Protein AF-D4KCF0-F1 (afdb_monomer_lite)

Organism: NCBI:txid657322

Sequence (176 aa):
METLDEIKKNVEHPAHYGGADNPYEAIKVLREWQLDEDAYLWNVGKYLSRAGHKDGNSPLQDLMKARYYLDYKIRLLEEQQKIAESVVDTLKKIPDEANDKLATMPKKDSQGNFYDPRLNCWVNDCVYRPNAYEQNIETAVVPSVHNDAMSPNNKGVNKVDHSMLNSKVHVDEVKF

pLDDT: mean 75.4, std 23.5, range [31.84, 98.75]

Structure (mmCIF, N/CA/C/O backbone):
data_AF-D4KCF0-F1
#
_entry.id   AF-D4KCF0-F1
#
loop_
_atom_site.group_PDB
_atom_site.id
_atom_site.type_symbol
_atom_site.label_atom_id
_atom_site.label_alt_id
_atom_site.label_comp_id
_atom_site.label_asym_id
_atom_site.label_entity_id
_atom_site.label_seq_id
_atom_site.pdbx_PDB_ins_code
_atom_site.Cartn_x
_atom_site.Cartn_y
_atom_site.Cartn_z
_atom_site.occupancy
_atom_site.B_iso_or_equiv
_atom_site.auth_seq_id
_atom_site.auth_comp_id
_atom_site.auth_asym_id
_atom_site.auth_atom_id
_atom_site.pdbx_PDB_model_num
ATOM 1 N N . MET A 1 1 ? 19.880 10.168 -26.468 1.00 84.50 1 MET A N 1
ATOM 2 C CA . MET A 1 1 ? 18.685 10.903 -26.010 1.00 84.50 1 MET A CA 1
ATOM 3 C C . MET A 1 1 ? 17.572 9.884 -25.959 1.00 84.50 1 MET A C 1
ATOM 5 O O . MET A 1 1 ? 17.444 9.157 -26.935 1.00 84.50 1 MET A O 1
ATOM 9 N N . GLU A 1 2 ? 16.874 9.770 -24.831 1.00 88.62 2 GLU A N 1
ATOM 10 C CA . GLU A 1 2 ? 15.716 8.875 -24.726 1.00 88.62 2 GLU A CA 1
ATOM 11 C C . GLU A 1 2 ? 14.656 9.287 -25.754 1.00 88.62 2 GLU A C 1
ATOM 13 O O . GLU A 1 2 ? 14.402 10.477 -25.970 1.00 88.62 2 GLU A O 1
ATOM 18 N N . THR A 1 3 ? 14.076 8.298 -26.418 1.00 95.06 3 THR A N 1
ATOM 19 C CA . THR A 1 3 ? 12.969 8.478 -27.355 1.00 95.06 3 THR A CA 1
ATOM 20 C C . THR A 1 3 ? 11.659 8.699 -26.600 1.00 95.06 3 THR A C 1
ATOM 22 O O . THR A 1 3 ? 11.517 8.332 -25.434 1.00 95.06 3 THR A O 1
ATOM 25 N N . LEU A 1 4 ? 10.660 9.284 -27.269 1.00 92.50 4 LEU A N 1
ATOM 26 C CA . LEU A 1 4 ? 9.332 9.471 -26.674 1.00 92.50 4 LEU A CA 1
ATOM 27 C C . LEU A 1 4 ? 8.708 8.139 -26.228 1.00 92.50 4 LEU A C 1
ATOM 29 O O . LEU A 1 4 ? 8.044 8.086 -25.194 1.00 92.50 4 LEU A O 1
ATOM 33 N N . ASP A 1 5 ? 8.934 7.074 -26.994 1.00 90.31 5 ASP A N 1
ATOM 34 C CA . ASP A 1 5 ? 8.380 5.753 -26.703 1.00 90.31 5 ASP A CA 1
ATOM 35 C C . ASP A 1 5 ? 9.051 5.113 -25.480 1.00 90.31 5 ASP A C 1
ATOM 37 O O . ASP A 1 5 ? 8.367 4.534 -24.636 1.00 90.31 5 ASP A O 1
ATOM 41 N N . GLU A 1 6 ? 10.367 5.287 -25.317 1.00 88.25 6 GLU A N 1
ATOM 42 C CA . GLU A 1 6 ? 11.086 4.864 -24.107 1.00 88.25 6 GLU A CA 1
ATOM 43 C C . GLU A 1 6 ? 10.582 5.608 -22.864 1.00 88.25 6 GLU A C 1
ATOM 45 O O . GLU A 1 6 ? 10.311 4.979 -21.839 1.00 88.25 6 GLU A O 1
ATOM 50 N N . ILE A 1 7 ? 10.368 6.925 -22.972 1.00 90.69 7 ILE A N 1
ATOM 51 C CA . ILE A 1 7 ? 9.814 7.737 -21.880 1.00 90.69 7 ILE A CA 1
ATOM 52 C C . ILE A 1 7 ? 8.426 7.225 -21.481 1.00 90.69 7 ILE A C 1
ATOM 54 O O . ILE A 1 7 ? 8.173 7.006 -20.297 1.00 90.69 7 ILE A O 1
ATOM 58 N N . LYS A 1 8 ? 7.529 6.995 -22.450 1.00 90.94 8 LYS A N 1
ATOM 59 C CA . LYS A 1 8 ? 6.178 6.475 -22.178 1.00 90.94 8 LYS A CA 1
ATOM 60 C C . LYS A 1 8 ? 6.222 5.114 -21.496 1.00 90.94 8 LYS A C 1
ATOM 62 O O . LYS A 1 8 ? 5.561 4.925 -20.479 1.00 90.94 8 LYS A O 1
ATOM 67 N N . LYS A 1 9 ? 7.053 4.194 -21.992 1.00 87.50 9 LYS A N 1
ATOM 68 C CA . LYS A 1 9 ? 7.212 2.861 -21.397 1.00 87.50 9 LYS A CA 1
ATOM 69 C C . LYS A 1 9 ? 7.685 2.937 -19.943 1.00 87.50 9 LYS A C 1
ATOM 71 O O . LYS A 1 9 ? 7.153 2.231 -19.090 1.00 87.50 9 LYS A O 1
ATOM 76 N N . ASN A 1 10 ? 8.635 3.824 -19.647 1.00 88.19 10 ASN A N 1
ATOM 77 C CA . ASN A 1 10 ? 9.157 4.041 -18.296 1.00 88.19 10 ASN A CA 1
ATOM 78 C C . ASN A 1 10 ? 8.149 4.700 -17.335 1.00 88.19 10 ASN A C 1
ATOM 80 O O . ASN A 1 10 ? 8.398 4.722 -16.128 1.00 88.19 10 ASN A O 1
ATOM 84 N N . VAL A 1 11 ? 7.024 5.211 -17.846 1.00 89.88 11 VAL A N 1
ATOM 85 C CA . VAL A 1 11 ? 5.928 5.799 -17.062 1.00 89.88 11 VAL A CA 1
ATOM 86 C C . VAL A 1 11 ? 4.761 4.825 -16.910 1.00 89.88 11 VAL A C 1
ATOM 88 O O . VAL A 1 11 ? 4.312 4.591 -15.791 1.00 89.88 11 VAL A O 1
ATOM 91 N N . GLU A 1 12 ? 4.271 4.270 -18.017 1.00 91.12 12 GLU A N 1
ATOM 92 C CA . GLU A 1 12 ? 3.049 3.458 -18.051 1.00 91.12 12 GLU A CA 1
ATOM 93 C C . GLU A 1 12 ? 3.284 2.046 -17.517 1.00 91.12 12 GLU A C 1
ATOM 95 O O . GLU A 1 12 ? 2.479 1.546 -16.736 1.00 91.12 12 GLU A O 1
ATOM 100 N N . HIS A 1 13 ? 4.415 1.437 -17.890 1.00 91.94 13 HIS A N 1
ATOM 101 C CA . HIS A 1 13 ? 4.739 0.049 -17.566 1.00 91.94 13 HIS A CA 1
ATOM 102 C C . HIS A 1 13 ? 6.210 -0.114 -17.163 1.00 91.94 13 HIS A C 1
ATOM 104 O O . HIS A 1 13 ? 6.991 -0.773 -17.868 1.00 91.94 13 HIS A O 1
ATOM 110 N N . PRO A 1 14 ? 6.633 0.487 -16.035 1.00 93.06 14 PRO A N 1
ATOM 111 C CA . PRO A 1 14 ? 8.037 0.505 -15.663 1.00 93.06 14 PRO A CA 1
ATOM 112 C C . PRO A 1 14 ? 8.546 -0.913 -15.380 1.00 93.06 14 PRO A C 1
ATOM 114 O O . PRO A 1 14 ? 7.919 -1.682 -14.650 1.00 93.06 14 PRO A O 1
ATOM 117 N N . ALA A 1 15 ? 9.732 -1.248 -15.896 1.00 91.88 15 ALA A N 1
ATOM 118 C CA . ALA A 1 15 ? 10.318 -2.585 -15.740 1.00 91.88 15 ALA A CA 1
ATOM 119 C C . ALA A 1 15 ? 10.491 -2.999 -14.266 1.00 91.88 15 ALA A C 1
ATOM 121 O O . ALA A 1 15 ? 10.264 -4.151 -13.907 1.00 91.88 15 ALA A O 1
ATOM 122 N N . HIS A 1 16 ? 10.801 -2.039 -13.391 1.00 92.31 16 HIS A N 1
ATOM 123 C CA . HIS A 1 16 ? 10.946 -2.257 -11.949 1.00 92.31 16 HIS A CA 1
ATOM 124 C C . HIS A 1 16 ? 9.620 -2.529 -11.208 1.00 92.31 16 HIS A C 1
ATOM 126 O O . HIS A 1 16 ? 9.625 -2.685 -9.989 1.00 92.31 16 HIS A O 1
ATOM 132 N N . TYR A 1 17 ? 8.500 -2.567 -11.934 1.00 95.00 17 TYR A N 1
ATOM 133 C CA . TYR A 1 17 ? 7.182 -3.006 -11.472 1.00 95.00 17 TYR A CA 1
ATOM 134 C C . TYR A 1 17 ? 6.648 -4.213 -12.260 1.00 95.00 17 TYR A C 1
ATOM 136 O O . TYR A 1 17 ? 5.471 -4.543 -12.152 1.00 95.00 17 TYR A O 1
ATOM 144 N N . GLY A 1 18 ? 7.498 -4.879 -13.047 1.00 92.00 18 GLY A N 1
ATOM 145 C CA . GLY A 1 18 ? 7.159 -6.077 -13.816 1.00 92.00 18 GLY A CA 1
ATOM 146 C C . GLY A 1 18 ? 6.955 -5.831 -15.312 1.00 92.00 18 GLY A C 1
ATOM 147 O O . GLY A 1 18 ? 7.221 -6.738 -16.092 1.00 92.00 18 GLY A O 1
ATOM 148 N N . GLY A 1 19 ? 6.574 -4.617 -15.723 1.00 92.19 19 GLY A N 1
ATOM 149 C CA . GLY A 1 19 ? 6.342 -4.263 -17.128 1.00 92.19 19 GLY A CA 1
ATOM 150 C C . GLY A 1 19 ? 5.031 -4.808 -17.720 1.00 92.19 19 GLY A C 1
ATOM 151 O O . GLY A 1 19 ? 4.353 -5.640 -17.120 1.00 92.19 19 GLY A O 1
ATOM 152 N N . ALA A 1 20 ? 4.688 -4.331 -18.923 1.00 91.06 20 ALA A N 1
ATOM 153 C CA . ALA A 1 20 ? 3.359 -4.485 -19.529 1.00 91.06 20 ALA A CA 1
ATOM 154 C C . ALA A 1 20 ? 2.938 -5.949 -19.734 1.00 91.06 20 ALA A C 1
ATOM 156 O O . ALA A 1 20 ? 1.791 -6.313 -19.466 1.00 91.06 20 ALA A O 1
ATOM 157 N N . ASP A 1 21 ? 3.878 -6.791 -20.165 1.00 93.50 21 ASP A N 1
ATOM 158 C CA . ASP A 1 21 ? 3.626 -8.194 -20.511 1.00 93.50 21 ASP A CA 1
ATOM 159 C C . ASP A 1 21 ? 3.592 -9.119 -19.284 1.00 93.50 21 ASP A C 1
ATOM 161 O O . ASP A 1 21 ? 3.213 -10.285 -19.389 1.00 93.50 21 ASP A O 1
ATOM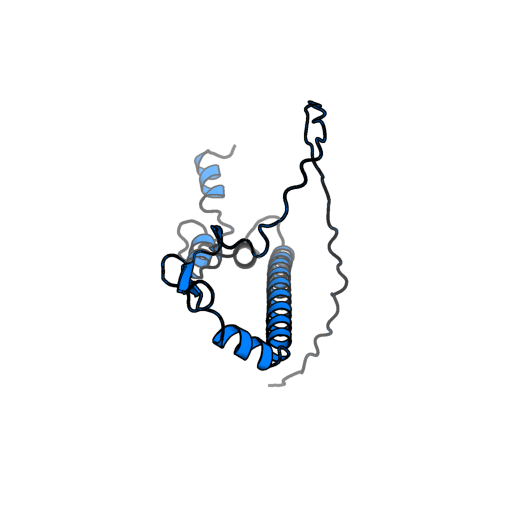 165 N N . ASN A 1 22 ? 3.966 -8.621 -18.100 1.00 93.06 22 ASN A N 1
ATOM 166 C CA . ASN A 1 22 ? 3.925 -9.413 -16.880 1.00 93.06 22 ASN A CA 1
ATOM 167 C C . ASN A 1 22 ? 2.479 -9.483 -16.351 1.00 93.06 22 ASN A C 1
ATOM 169 O O . ASN A 1 22 ? 1.881 -8.437 -16.057 1.00 93.06 22 ASN A O 1
ATOM 173 N N . PRO A 1 23 ? 1.888 -10.686 -16.201 1.00 93.12 23 PRO A N 1
ATOM 174 C CA . PRO A 1 23 ? 0.556 -10.829 -15.610 1.00 93.12 23 PRO A CA 1
ATOM 175 C C . PRO A 1 23 ? 0.508 -10.333 -14.157 1.00 93.12 23 PRO A C 1
ATOM 177 O O . PRO A 1 23 ? -0.542 -9.901 -13.694 1.00 93.12 23 PRO A O 1
ATOM 180 N N . TYR A 1 24 ? 1.652 -10.323 -13.472 1.00 94.56 24 TYR A N 1
ATOM 181 C CA . TYR A 1 24 ? 1.827 -9.857 -12.098 1.00 94.56 24 TYR A CA 1
ATOM 182 C C . TYR A 1 24 ? 2.517 -8.488 -12.021 1.00 94.56 24 TYR A C 1
ATOM 184 O O . TYR A 1 24 ? 3.245 -8.205 -11.070 1.00 94.56 24 TYR A O 1
ATOM 192 N N . GLU A 1 25 ? 2.313 -7.627 -13.022 1.00 95.81 25 GLU A N 1
ATOM 193 C CA . GLU A 1 25 ? 2.693 -6.216 -12.916 1.00 95.81 25 GLU A CA 1
ATOM 194 C C . GLU A 1 25 ? 2.066 -5.587 -11.659 1.00 95.81 25 GLU A C 1
ATOM 196 O O . GLU A 1 25 ? 0.893 -5.823 -11.358 1.00 95.81 25 GLU A O 1
ATOM 201 N N . ALA A 1 26 ? 2.826 -4.755 -10.943 1.00 96.56 26 ALA A N 1
ATOM 202 C CA . ALA A 1 26 ? 2.427 -4.216 -9.643 1.00 96.56 26 ALA A CA 1
ATOM 203 C C . ALA A 1 26 ? 1.022 -3.592 -9.656 1.00 96.56 26 ALA A C 1
ATOM 205 O O . ALA A 1 26 ? 0.189 -3.944 -8.829 1.00 96.56 26 ALA A O 1
ATOM 206 N N . ILE A 1 27 ? 0.718 -2.713 -10.618 1.00 96.19 27 ILE A N 1
ATOM 207 C CA . ILE A 1 27 ? -0.599 -2.060 -10.708 1.00 96.19 27 ILE A CA 1
ATOM 208 C C . ILE A 1 27 ? -1.750 -3.057 -10.903 1.00 96.19 27 ILE A C 1
ATOM 210 O O . ILE A 1 27 ? -2.837 -2.827 -10.379 1.00 96.19 27 ILE A O 1
ATOM 214 N N . LYS A 1 28 ? -1.518 -4.168 -11.614 1.00 96.88 28 LYS A N 1
ATOM 215 C CA . LYS A 1 28 ? -2.529 -5.211 -11.837 1.00 96.88 28 LYS A CA 1
ATOM 216 C C . LYS A 1 28 ? -2.816 -5.955 -10.536 1.00 96.88 28 LYS A C 1
ATOM 218 O O . LYS A 1 28 ? -3.970 -6.061 -10.142 1.00 96.88 28 LYS A O 1
ATOM 223 N N . VAL A 1 29 ? -1.765 -6.392 -9.837 1.00 97.12 29 VAL A N 1
ATOM 224 C CA . VAL A 1 29 ? -1.889 -7.115 -8.558 1.00 97.12 29 VAL A CA 1
ATOM 225 C C . VAL A 1 29 ? -2.528 -6.241 -7.481 1.00 97.12 29 VAL A C 1
ATOM 227 O O . VAL A 1 29 ? -3.420 -6.695 -6.774 1.00 97.12 29 VAL A O 1
ATOM 230 N N . LEU A 1 30 ? -2.107 -4.978 -7.368 1.00 97.75 30 LEU A N 1
ATOM 231 C CA . LEU A 1 30 ? -2.643 -4.072 -6.350 1.00 97.75 30 LEU A CA 1
ATOM 232 C C . LEU A 1 30 ? -4.131 -3.779 -6.553 1.00 97.75 30 LEU A C 1
ATOM 234 O O . LEU A 1 30 ? -4.840 -3.667 -5.560 1.00 97.75 30 LEU A O 1
ATOM 238 N N . ARG A 1 31 ? -4.600 -3.709 -7.805 1.00 96.81 31 ARG A N 1
ATOM 239 C CA . ARG A 1 31 ? -6.029 -3.576 -8.128 1.00 96.81 31 ARG A CA 1
ATOM 240 C C . ARG A 1 31 ? -6.814 -4.847 -7.838 1.00 96.81 31 ARG A C 1
ATOM 242 O O . ARG A 1 31 ? -7.876 -4.783 -7.236 1.00 96.81 31 ARG A O 1
ATOM 249 N N . GLU A 1 32 ? -6.283 -6.003 -8.232 1.00 97.69 32 GLU A N 1
ATOM 250 C CA . GLU A 1 32 ? -6.939 -7.294 -7.984 1.00 97.69 32 GLU A CA 1
ATOM 251 C C . GLU A 1 32 ? -7.131 -7.551 -6.481 1.00 97.69 32 GLU A C 1
ATOM 253 O O . GLU A 1 32 ? -8.141 -8.100 -6.053 1.00 97.69 32 GLU A O 1
ATOM 258 N N . TRP A 1 33 ? -6.174 -7.114 -5.659 1.00 97.50 33 TRP A N 1
ATOM 259 C CA . TRP A 1 33 ? -6.239 -7.225 -4.200 1.00 97.50 33 TRP A CA 1
ATOM 260 C C . TRP A 1 33 ? -6.915 -6.031 -3.517 1.00 97.50 33 TRP A C 1
ATOM 262 O O . TRP A 1 33 ? -6.899 -5.964 -2.288 1.00 97.50 33 TRP A O 1
ATOM 272 N N . GLN A 1 34 ? -7.477 -5.091 -4.287 1.00 97.88 34 GLN A N 1
ATOM 273 C CA . GLN A 1 34 ? -8.156 -3.884 -3.790 1.00 97.88 34 GLN A CA 1
ATOM 274 C C . GLN A 1 34 ? -7.277 -3.024 -2.866 1.00 97.88 34 GLN A C 1
ATOM 276 O O . GLN A 1 34 ? -7.755 -2.271 -2.020 1.00 97.88 34 GLN A O 1
ATOM 281 N N . LEU A 1 35 ? -5.953 -3.123 -3.009 1.00 97.81 35 LEU A N 1
ATOM 282 C CA . LEU A 1 35 ? -5.015 -2.310 -2.238 1.00 97.81 35 LEU A CA 1
ATOM 283 C C . LEU A 1 35 ? -4.925 -0.883 -2.785 1.00 97.81 35 LEU A C 1
ATOM 285 O O . LEU A 1 35 ? -4.367 -0.018 -2.119 1.00 97.81 35 LEU A O 1
ATOM 289 N N . ASP A 1 36 ? -5.447 -0.625 -3.984 1.00 96.50 36 ASP A N 1
ATOM 290 C CA . ASP A 1 36 ? -5.545 0.705 -4.586 1.00 96.50 36 ASP A CA 1
ATOM 291 C C . ASP A 1 36 ? -6.634 1.590 -3.965 1.00 96.50 36 ASP A C 1
ATOM 293 O O . ASP A 1 36 ? -6.566 2.812 -4.103 1.00 96.50 36 ASP A O 1
ATOM 297 N N . GLU A 1 37 ? -7.567 1.007 -3.211 1.00 97.19 37 GLU A N 1
ATOM 298 C CA . GLU A 1 37 ? -8.573 1.746 -2.436 1.00 97.19 37 GLU A CA 1
ATOM 299 C C . GLU A 1 37 ? -7.987 2.402 -1.172 1.00 97.19 37 GLU A C 1
ATOM 301 O O . GLU A 1 37 ? -8.551 3.359 -0.637 1.00 97.19 37 GLU A O 1
ATOM 306 N N . ASP A 1 38 ? -6.825 1.932 -0.704 1.00 97.75 38 ASP A N 1
ATOM 307 C CA . ASP A 1 38 ? -6.128 2.464 0.466 1.00 97.75 38 ASP A CA 1
ATOM 308 C C . ASP A 1 38 ? -4.716 2.935 0.097 1.00 97.75 38 ASP A C 1
ATOM 310 O O . ASP A 1 38 ? -3.807 2.149 -0.170 1.00 97.75 38 ASP A O 1
ATOM 314 N N . ALA A 1 39 ? -4.489 4.250 0.149 1.00 97.56 39 ALA A N 1
ATOM 315 C CA . ALA A 1 39 ? -3.211 4.851 -0.230 1.00 97.56 39 ALA A CA 1
ATOM 316 C C . ALA A 1 39 ? -2.001 4.322 0.572 1.00 97.56 39 ALA A C 1
ATOM 318 O O . ALA A 1 39 ? -0.872 4.346 0.066 1.00 97.56 39 ALA A O 1
ATOM 319 N N . TYR A 1 40 ? -2.193 3.859 1.811 1.00 98.31 40 TYR A N 1
ATOM 320 C CA . TYR A 1 40 ? -1.121 3.259 2.601 1.00 98.31 40 TYR A CA 1
ATOM 321 C C . TYR A 1 40 ? -0.823 1.849 2.100 1.00 98.31 40 TYR A C 1
ATOM 323 O O . TYR A 1 40 ? 0.338 1.554 1.812 1.00 98.31 40 TYR A O 1
ATOM 331 N N . LEU A 1 41 ? -1.849 1.014 1.914 1.00 98.38 41 LEU A N 1
ATOM 332 C CA . LEU A 1 41 ? -1.680 -0.357 1.419 1.00 98.38 41 LEU A CA 1
ATOM 333 C C . LEU A 1 41 ? -1.148 -0.396 -0.019 1.00 98.38 41 LEU A C 1
ATOM 335 O O . LEU A 1 41 ? -0.250 -1.188 -0.315 1.00 98.38 41 LEU A O 1
ATOM 339 N N . TRP A 1 42 ? -1.591 0.528 -0.874 1.00 98.19 42 TRP A N 1
ATOM 340 C CA . TRP A 1 42 ? -1.023 0.748 -2.202 1.00 98.19 42 TRP A CA 1
ATOM 341 C C . TRP A 1 42 ? 0.488 0.978 -2.134 1.00 98.19 42 TRP A C 1
ATOM 343 O O . TRP A 1 42 ? 1.260 0.342 -2.853 1.00 98.19 42 TRP A O 1
ATOM 353 N N . ASN A 1 43 ? 0.942 1.872 -1.247 1.00 98.50 43 ASN A N 1
ATOM 354 C CA . ASN A 1 43 ? 2.369 2.140 -1.083 1.00 98.50 43 ASN A CA 1
ATOM 355 C C . ASN A 1 43 ? 3.122 0.924 -0.530 1.00 98.50 43 ASN A C 1
ATOM 357 O O . ASN A 1 43 ? 4.218 0.643 -1.014 1.00 98.50 43 ASN A O 1
ATOM 361 N N . VAL A 1 44 ? 2.548 0.187 0.428 1.00 98.56 44 VAL A N 1
ATOM 362 C CA . VAL A 1 44 ? 3.140 -1.059 0.946 1.00 98.56 44 VAL A CA 1
ATOM 363 C C . VAL A 1 44 ? 3.392 -2.038 -0.197 1.00 98.56 44 VAL A C 1
ATOM 365 O O . VAL A 1 44 ? 4.540 -2.412 -0.441 1.00 98.56 44 VAL A O 1
ATOM 368 N N . GLY A 1 45 ? 2.348 -2.403 -0.942 1.00 97.88 45 GLY A N 1
ATOM 369 C CA . GLY A 1 45 ? 2.464 -3.377 -2.021 1.00 97.88 45 GLY A CA 1
ATOM 370 C C . GLY A 1 45 ? 3.354 -2.887 -3.172 1.00 97.88 45 GLY A C 1
ATOM 371 O O . GLY A 1 45 ? 4.172 -3.647 -3.688 1.00 97.88 45 GLY A O 1
ATOM 372 N N . LYS A 1 46 ? 3.310 -1.587 -3.494 1.00 96.88 46 LYS A N 1
ATOM 373 C CA . LYS A 1 46 ? 4.234 -0.942 -4.439 1.00 96.88 46 LYS A CA 1
ATOM 374 C C . LYS A 1 46 ? 5.697 -1.120 -4.026 1.00 96.88 46 LYS A C 1
ATOM 376 O O . LYS A 1 46 ? 6.526 -1.456 -4.868 1.00 96.88 46 LYS A O 1
ATOM 381 N N . TYR A 1 47 ? 6.056 -0.855 -2.770 1.00 98.06 47 TYR A N 1
ATOM 382 C CA . TYR A 1 47 ? 7.449 -0.994 -2.332 1.00 98.06 47 TYR A CA 1
ATOM 383 C C . TYR A 1 47 ? 7.882 -2.456 -2.221 1.00 98.06 47 TYR A C 1
ATOM 385 O O . TYR A 1 47 ? 9.025 -2.753 -2.556 1.00 98.06 47 TYR A O 1
ATOM 393 N N . LEU A 1 48 ? 6.979 -3.365 -1.839 1.00 97.69 48 LEU A N 1
ATOM 394 C CA . LEU A 1 48 ? 7.251 -4.804 -1.859 1.00 97.69 48 LEU A CA 1
ATOM 395 C C . LEU A 1 48 ? 7.544 -5.302 -3.277 1.00 97.69 48 LEU A C 1
ATOM 397 O O . LEU A 1 48 ? 8.575 -5.927 -3.495 1.00 97.69 48 LEU A O 1
ATOM 401 N N . SER A 1 49 ? 6.693 -4.960 -4.247 1.00 96.31 49 SER A N 1
ATOM 402 C CA . SER A 1 49 ? 6.880 -5.351 -5.649 1.00 96.31 49 SER A CA 1
ATOM 403 C C . SER A 1 49 ? 8.168 -4.783 -6.256 1.00 96.31 49 SER A C 1
ATOM 405 O O . SER A 1 49 ? 8.787 -5.424 -7.099 1.00 96.31 49 SER A O 1
ATOM 407 N N . ARG A 1 50 ? 8.602 -3.595 -5.818 1.00 96.62 50 ARG A N 1
ATOM 408 C CA . ARG A 1 50 ? 9.806 -2.941 -6.346 1.00 96.62 50 ARG A CA 1
ATOM 409 C C . ARG A 1 50 ? 11.116 -3.430 -5.729 1.00 96.62 50 ARG A C 1
ATOM 411 O O . ARG A 1 50 ? 12.172 -3.216 -6.326 1.00 96.62 50 ARG A O 1
ATOM 418 N N . ALA A 1 51 ? 11.088 -4.001 -4.528 1.00 97.00 51 ALA A N 1
ATOM 419 C CA . ALA A 1 51 ? 12.297 -4.276 -3.759 1.00 97.00 51 ALA A CA 1
ATOM 420 C C . ALA A 1 51 ? 13.291 -5.146 -4.554 1.00 97.00 51 ALA A C 1
ATOM 422 O O . ALA A 1 51 ? 12.999 -6.283 -4.898 1.00 97.00 51 ALA A O 1
ATOM 423 N N . GLY A 1 52 ? 14.475 -4.598 -4.852 1.00 94.75 52 GLY A N 1
ATOM 424 C CA . GLY A 1 52 ? 15.508 -5.280 -5.647 1.00 94.75 52 GLY A CA 1
ATOM 425 C C . GLY A 1 52 ? 15.343 -5.210 -7.167 1.00 94.75 52 GLY A C 1
ATOM 426 O O . GLY A 1 52 ? 16.195 -5.727 -7.880 1.00 94.75 52 GLY A O 1
ATOM 427 N N . HIS A 1 53 ? 14.310 -4.528 -7.666 1.00 93.00 53 HIS A N 1
ATOM 428 C CA . HIS A 1 53 ? 14.028 -4.394 -9.098 1.00 93.00 53 HIS A CA 1
ATOM 429 C C . HIS A 1 53 ? 14.289 -2.990 -9.659 1.00 93.00 53 HIS A C 1
ATOM 431 O O . HIS A 1 53 ? 14.218 -2.800 -10.870 1.00 93.00 53 HIS A O 1
ATOM 437 N N . LYS A 1 54 ? 14.578 -1.994 -8.808 1.00 93.12 54 LYS A N 1
ATOM 438 C CA . LYS A 1 54 ? 14.877 -0.617 -9.230 1.00 93.12 54 LYS A CA 1
ATOM 439 C C . LYS A 1 54 ? 16.360 -0.283 -9.072 1.00 93.12 54 LYS A C 1
ATOM 441 O O . LYS A 1 54 ? 16.872 -0.263 -7.953 1.00 93.12 54 LYS A O 1
ATOM 446 N N . ASP A 1 55 ? 16.995 0.111 -10.172 1.00 91.00 55 ASP A N 1
ATOM 447 C CA . ASP A 1 55 ? 18.378 0.588 -10.174 1.00 91.00 55 ASP A CA 1
ATOM 448 C C . ASP A 1 55 ? 18.583 1.800 -9.254 1.00 91.00 55 ASP A C 1
ATOM 450 O O . ASP A 1 55 ? 17.745 2.704 -9.158 1.00 91.00 55 ASP A O 1
ATOM 454 N N . GLY A 1 56 ? 19.720 1.809 -8.555 1.00 90.62 56 GLY A N 1
ATOM 455 C CA . GLY A 1 56 ? 20.089 2.872 -7.617 1.00 90.62 56 GLY A CA 1
ATOM 456 C C . GLY A 1 56 ? 19.301 2.875 -6.302 1.00 90.62 56 GLY A C 1
ATOM 457 O O . GLY A 1 56 ? 19.434 3.816 -5.523 1.00 90.62 56 GLY A O 1
ATOM 458 N N . ASN A 1 57 ? 18.490 1.850 -6.034 1.00 91.31 57 ASN A N 1
ATOM 459 C CA . ASN A 1 57 ? 17.659 1.760 -4.838 1.00 91.31 57 A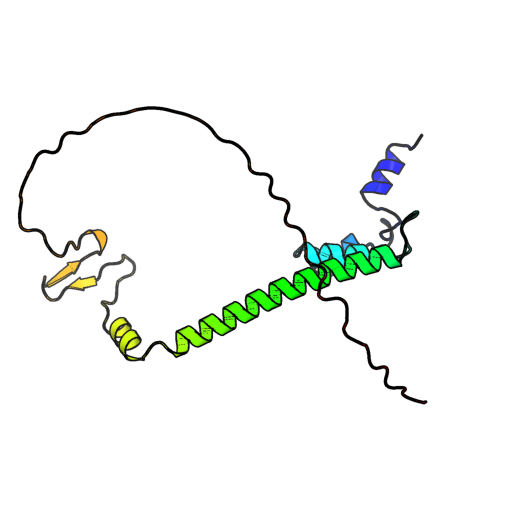SN A CA 1
ATOM 460 C C . ASN A 1 57 ? 17.865 0.385 -4.177 1.00 91.31 57 ASN A C 1
ATOM 462 O O . ASN A 1 57 ? 17.731 -0.647 -4.829 1.00 91.31 57 ASN A O 1
ATOM 466 N N . SER A 1 58 ? 18.219 0.343 -2.888 1.00 95.81 58 SER A N 1
ATOM 467 C CA . SER A 1 58 ? 18.496 -0.942 -2.229 1.00 95.81 58 SER A CA 1
ATOM 468 C C . SER A 1 58 ? 17.200 -1.677 -1.853 1.00 95.81 58 SER A C 1
ATOM 470 O O . SER A 1 58 ? 16.221 -1.025 -1.472 1.00 95.81 58 SER A O 1
ATOM 472 N N . PRO A 1 59 ? 17.183 -3.027 -1.867 1.00 97.38 59 PRO A N 1
ATOM 473 C CA . PRO A 1 59 ? 16.055 -3.797 -1.339 1.00 97.38 59 PRO A CA 1
ATOM 474 C C . PRO A 1 59 ? 15.703 -3.391 0.097 1.00 97.38 59 PRO A C 1
ATOM 476 O O . PRO A 1 59 ? 14.535 -3.197 0.419 1.00 97.38 59 PRO A O 1
ATOM 479 N N . LEU A 1 60 ? 16.720 -3.168 0.941 1.00 98.12 60 LEU A N 1
ATOM 480 C CA . LEU A 1 60 ? 16.544 -2.719 2.324 1.00 98.12 60 LEU A CA 1
ATOM 481 C C . LEU A 1 60 ? 15.743 -1.412 2.407 1.00 98.12 60 LEU A C 1
ATOM 483 O O . LEU A 1 60 ? 14.839 -1.297 3.230 1.00 98.12 60 LEU A O 1
ATOM 487 N N . GLN A 1 61 ? 16.043 -0.437 1.548 1.00 97.81 61 GLN A N 1
ATOM 488 C CA . GLN A 1 61 ? 15.340 0.842 1.540 1.00 97.81 61 GLN A CA 1
ATOM 489 C C . GLN A 1 61 ? 13.856 0.679 1.191 1.00 97.81 61 GLN A C 1
ATOM 491 O O . GLN A 1 61 ? 13.012 1.332 1.805 1.00 97.81 61 GLN A O 1
ATOM 496 N N . ASP A 1 62 ? 13.523 -0.168 0.217 1.00 98.00 62 ASP A N 1
ATOM 497 C CA . ASP A 1 62 ? 12.130 -0.407 -0.166 1.00 98.00 62 ASP A CA 1
ATOM 498 C C . ASP A 1 62 ? 11.370 -1.201 0.901 1.00 98.00 62 ASP A C 1
ATOM 500 O O . ASP A 1 62 ? 10.258 -0.813 1.261 1.00 98.00 62 ASP A O 1
ATOM 504 N N . LEU A 1 63 ? 11.994 -2.206 1.521 1.00 98.56 63 LEU A N 1
ATOM 505 C CA . LEU A 1 63 ? 11.398 -2.926 2.652 1.00 98.56 63 LEU A CA 1
ATOM 506 C C . LEU A 1 63 ? 11.154 -2.009 3.860 1.00 98.56 63 LEU A C 1
ATOM 508 O O . LEU A 1 63 ? 10.099 -2.077 4.490 1.00 98.56 63 LEU A O 1
ATOM 512 N N . MET A 1 64 ? 12.082 -1.096 4.163 1.00 98.56 64 MET A N 1
ATOM 513 C CA . MET A 1 64 ? 11.886 -0.103 5.224 1.00 98.56 64 MET A CA 1
ATOM 514 C C . MET A 1 64 ? 10.729 0.855 4.919 1.00 98.56 64 MET A C 1
ATOM 516 O O . MET A 1 64 ? 9.996 1.223 5.837 1.00 98.56 64 MET A O 1
ATOM 520 N N . LYS A 1 65 ? 10.539 1.246 3.651 1.00 98.38 65 LYS A N 1
ATOM 521 C CA . LYS A 1 65 ? 9.382 2.052 3.234 1.00 98.38 65 LYS A CA 1
ATOM 522 C C . LYS A 1 65 ? 8.086 1.259 3.365 1.00 98.38 65 LYS A C 1
ATOM 524 O O . LYS A 1 65 ? 7.142 1.781 3.944 1.00 98.38 65 LYS A O 1
ATOM 529 N N . ALA A 1 66 ? 8.046 0.012 2.895 1.00 98.62 66 ALA A N 1
ATOM 530 C CA . ALA A 1 66 ? 6.878 -0.853 3.048 1.00 98.62 66 ALA A CA 1
ATOM 531 C C . ALA A 1 66 ? 6.468 -0.976 4.524 1.00 98.62 66 ALA A C 1
ATOM 533 O O . ALA A 1 66 ? 5.326 -0.678 4.867 1.00 98.62 66 ALA A O 1
ATOM 534 N N . ARG A 1 67 ? 7.423 -1.289 5.411 1.00 98.75 67 ARG A N 1
ATOM 535 C CA . ARG A 1 67 ? 7.195 -1.325 6.862 1.00 98.75 67 ARG A CA 1
ATOM 536 C C . ARG A 1 67 ? 6.623 -0.007 7.385 1.00 98.75 67 ARG A C 1
ATOM 538 O O . ARG A 1 67 ? 5.623 -0.024 8.083 1.00 98.75 67 ARG A O 1
ATOM 545 N N . TYR A 1 68 ? 7.213 1.131 7.015 1.00 98.69 68 TYR A N 1
ATOM 546 C CA . TYR A 1 68 ? 6.750 2.439 7.485 1.00 98.69 68 TYR A CA 1
ATOM 547 C C . TYR A 1 68 ? 5.269 2.701 7.166 1.00 98.69 68 TYR A C 1
ATOM 549 O O . TYR A 1 68 ? 4.523 3.141 8.040 1.00 98.69 68 TYR A O 1
ATOM 557 N N . TYR A 1 69 ? 4.836 2.438 5.927 1.00 98.69 69 TYR A N 1
ATOM 558 C CA . TYR A 1 69 ? 3.438 2.644 5.531 1.00 98.69 69 TYR A CA 1
ATOM 559 C C . TYR A 1 69 ? 2.493 1.662 6.230 1.00 98.69 69 TYR A C 1
ATOM 561 O O . T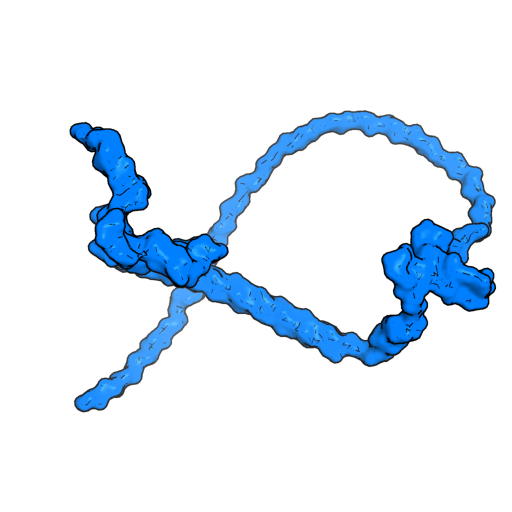YR A 1 69 ? 1.394 2.056 6.622 1.00 98.69 69 TYR A O 1
ATOM 569 N N . LEU A 1 70 ? 2.932 0.418 6.431 1.00 98.75 70 LEU A N 1
ATOM 570 C CA . LEU A 1 70 ? 2.157 -0.592 7.142 1.00 98.75 70 LEU A CA 1
ATOM 571 C C . LEU A 1 70 ? 1.979 -0.223 8.621 1.00 98.75 70 LEU A C 1
ATOM 573 O O . LEU A 1 70 ? 0.848 -0.158 9.097 1.00 98.75 70 LEU A O 1
ATOM 577 N N . ASP A 1 71 ? 3.068 0.117 9.314 1.00 98.75 71 ASP A N 1
ATOM 578 C CA . ASP A 1 71 ? 3.049 0.564 10.712 1.00 98.75 71 ASP A CA 1
ATOM 579 C C . ASP A 1 71 ? 2.147 1.795 10.884 1.00 98.75 71 ASP A C 1
ATOM 581 O O . ASP A 1 71 ? 1.401 1.916 11.855 1.00 98.75 71 ASP A O 1
ATOM 585 N N . TYR A 1 72 ? 2.187 2.724 9.925 1.00 98.56 72 TYR A N 1
ATOM 586 C CA . TYR A 1 72 ? 1.321 3.896 9.941 1.00 98.56 72 TYR A CA 1
ATOM 587 C C . TYR A 1 72 ? -0.164 3.516 9.852 1.00 98.56 72 TYR A C 1
ATOM 589 O O . TYR A 1 72 ? -0.956 4.006 10.657 1.00 98.56 72 TYR A O 1
ATOM 597 N N . LYS A 1 73 ? -0.542 2.631 8.919 1.00 98.44 73 LYS A N 1
ATOM 598 C CA . LYS A 1 73 ? -1.930 2.167 8.776 1.00 98.44 73 LYS A CA 1
ATOM 599 C C . LYS A 1 73 ? -2.411 1.423 10.022 1.00 98.44 73 LYS A C 1
ATOM 601 O O . LYS A 1 73 ? -3.537 1.654 10.454 1.00 98.44 73 LYS A O 1
ATOM 606 N N . ILE A 1 74 ? -1.560 0.581 10.611 1.00 98.69 74 ILE A N 1
ATOM 607 C CA . ILE A 1 74 ? -1.861 -0.141 11.854 1.00 98.69 74 ILE A CA 1
ATOM 608 C C . ILE A 1 74 ? -2.200 0.847 12.973 1.00 98.69 74 ILE A C 1
ATOM 610 O O . ILE A 1 74 ? -3.263 0.727 13.573 1.00 98.69 74 ILE A O 1
ATOM 614 N N . ARG A 1 75 ? -1.373 1.879 13.195 1.00 98.56 75 ARG A N 1
ATOM 615 C CA . ARG A 1 75 ? -1.643 2.894 14.233 1.00 98.56 75 ARG A CA 1
ATOM 616 C C . ARG A 1 75 ? -2.995 3.586 14.058 1.00 98.56 75 ARG A C 1
ATOM 618 O O . ARG A 1 75 ? -3.717 3.740 15.037 1.00 98.56 75 ARG A O 1
ATOM 625 N N . LEU A 1 76 ? -3.360 3.961 12.828 1.00 98.31 76 LEU A N 1
ATOM 626 C CA . LEU A 1 76 ? -4.668 4.573 12.561 1.00 98.31 76 LEU A CA 1
ATOM 627 C C . LEU A 1 76 ? -5.827 3.640 12.936 1.00 98.31 76 LEU A C 1
ATOM 629 O O . LEU A 1 76 ? -6.803 4.080 13.539 1.00 98.31 76 LEU A O 1
ATOM 633 N N . LEU A 1 77 ? -5.720 2.356 12.585 1.00 98.38 77 LEU A N 1
ATOM 634 C CA . LEU A 1 77 ? -6.746 1.362 12.905 1.00 98.38 77 LEU A CA 1
ATOM 635 C C . LEU A 1 77 ? -6.836 1.109 14.415 1.00 98.38 77 LEU A C 1
ATOM 637 O O . LEU A 1 77 ? -7.935 1.022 14.956 1.00 98.38 77 LEU A O 1
ATOM 641 N N . GLU A 1 78 ? -5.701 1.044 15.110 1.00 98.44 78 GLU A N 1
ATOM 642 C CA . GLU A 1 78 ? -5.668 0.907 16.569 1.00 98.44 78 GLU A CA 1
ATOM 643 C C . GLU A 1 78 ? -6.317 2.101 17.281 1.00 98.44 78 GLU A C 1
ATOM 645 O O . GLU A 1 78 ? -7.036 1.922 18.262 1.00 98.44 78 GLU A O 1
ATOM 650 N N . GLU A 1 79 ? -6.081 3.326 16.808 1.00 98.06 79 GLU A N 1
ATOM 651 C CA . GLU A 1 79 ? -6.720 4.532 17.350 1.00 98.06 79 GLU A CA 1
ATOM 652 C C . GLU A 1 79 ? -8.236 4.512 17.134 1.00 98.06 79 GLU A C 1
ATOM 654 O O . GLU A 1 79 ? -8.997 4.769 18.068 1.00 98.06 79 GLU A O 1
ATOM 659 N N . GLN A 1 80 ? -8.685 4.144 15.931 1.00 97.81 80 GLN A N 1
ATOM 660 C CA . GLN A 1 80 ? -10.108 3.994 15.619 1.00 97.81 80 GLN A CA 1
ATOM 661 C C . GLN A 1 80 ? -10.779 2.941 16.507 1.00 97.81 80 GLN A C 1
ATOM 663 O O . GLN A 1 80 ? -11.862 3.189 17.042 1.00 97.81 80 GLN A O 1
ATOM 668 N N . GLN A 1 81 ? -10.119 1.801 16.713 1.00 97.69 81 GLN A N 1
ATOM 669 C CA . GLN A 1 81 ? -10.610 0.727 17.571 1.00 97.69 81 GLN A CA 1
ATOM 670 C C . GLN A 1 81 ? -10.759 1.192 19.028 1.00 97.69 81 GLN A C 1
ATOM 672 O O . GLN A 1 81 ? -11.819 1.010 19.624 1.00 97.69 81 GLN A O 1
ATOM 677 N N . LYS A 1 82 ? -9.747 1.874 19.581 1.00 97.38 82 LYS A N 1
ATOM 678 C CA . LYS A 1 82 ? -9.793 2.428 20.949 1.00 97.38 82 LYS A CA 1
ATOM 679 C C . LYS A 1 82 ? -10.935 3.427 21.128 1.00 97.38 82 LYS A C 1
ATOM 681 O O . LYS A 1 82 ? -11.612 3.422 22.155 1.00 97.38 82 LYS A O 1
ATOM 686 N N . ILE A 1 83 ? -11.163 4.286 20.132 1.00 96.81 83 ILE A N 1
ATOM 687 C CA . ILE A 1 83 ? -12.284 5.231 20.151 1.00 96.81 83 ILE A CA 1
ATOM 688 C C . ILE A 1 83 ? -13.608 4.464 20.170 1.00 96.81 83 ILE A C 1
ATOM 690 O O . ILE A 1 83 ? -14.444 4.743 21.029 1.00 96.81 83 ILE A O 1
ATOM 694 N N . ALA A 1 84 ? -13.782 3.483 19.281 1.00 96.19 84 ALA A N 1
ATOM 695 C CA . ALA A 1 84 ? -15.000 2.680 19.206 1.00 96.19 84 ALA A CA 1
ATOM 696 C C . ALA A 1 84 ? -15.300 1.968 20.536 1.00 96.19 84 ALA A C 1
ATOM 698 O O . ALA A 1 84 ? -16.428 2.028 21.026 1.00 96.19 84 ALA A O 1
ATOM 699 N N . GLU A 1 85 ? -14.285 1.375 21.164 1.00 95.56 85 GLU A N 1
ATOM 700 C CA . GLU A 1 85 ? -14.397 0.745 22.484 1.00 95.56 85 GLU A CA 1
ATOM 701 C C . GLU A 1 85 ? -14.810 1.750 23.567 1.00 95.56 85 GLU A C 1
ATOM 703 O O . GLU A 1 85 ? -15.758 1.497 24.314 1.00 95.56 85 GLU A O 1
ATOM 708 N N . SER A 1 86 ? -14.188 2.934 23.600 1.00 95.12 86 SER A N 1
ATOM 709 C CA . SER A 1 86 ? -14.545 3.972 24.575 1.00 95.12 86 SER A CA 1
ATOM 710 C C . SER A 1 86 ? -15.993 4.459 24.419 1.00 95.12 86 SER A C 1
ATOM 712 O O . SER A 1 86 ? -16.687 4.672 25.415 1.00 95.12 86 SER A O 1
ATOM 714 N N . VAL A 1 87 ? -16.488 4.582 23.180 1.00 94.56 87 VAL A N 1
ATOM 715 C CA . VAL A 1 87 ? -17.869 5.001 22.894 1.00 94.56 87 VAL A CA 1
ATOM 716 C C . VAL A 1 87 ? -18.852 3.944 23.385 1.00 94.56 87 VAL A C 1
ATOM 718 O O . VAL A 1 87 ? -19.812 4.276 24.081 1.00 94.56 87 VAL A O 1
ATOM 721 N N . VAL A 1 88 ? -18.590 2.667 23.106 1.00 93.94 88 VAL A N 1
ATOM 722 C CA . VAL A 1 88 ? -19.417 1.555 23.598 1.00 93.94 88 VAL A CA 1
ATOM 723 C C . VA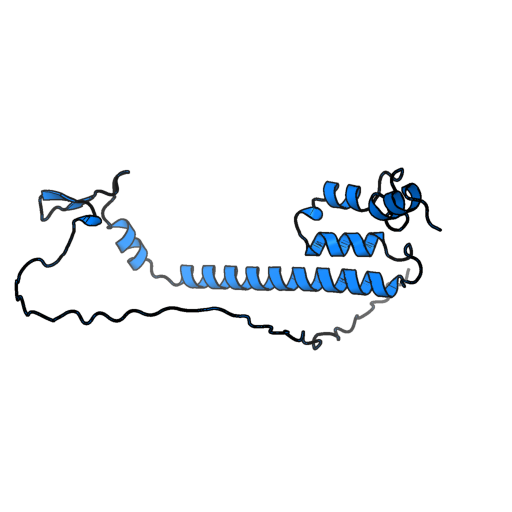L A 1 88 ? -19.497 1.558 25.128 1.00 93.94 88 VAL A C 1
ATOM 725 O O . VAL A 1 88 ? -20.584 1.390 25.685 1.00 93.94 88 VAL A O 1
ATOM 728 N N . ASP A 1 89 ? -18.385 1.811 25.816 1.00 91.94 89 ASP A N 1
ATOM 729 C CA . ASP A 1 89 ? -18.363 1.895 27.277 1.00 91.94 89 ASP A CA 1
ATOM 730 C C . ASP A 1 89 ? -19.145 3.095 27.821 1.00 91.94 89 ASP A C 1
ATOM 732 O O . ASP A 1 89 ? -19.802 2.980 28.858 1.00 91.94 89 ASP A O 1
ATOM 736 N N . THR A 1 90 ? -19.114 4.244 27.136 1.00 91.19 90 THR A N 1
ATOM 737 C CA . THR A 1 90 ? -19.946 5.395 27.521 1.00 91.19 90 THR A CA 1
ATOM 738 C C . THR A 1 90 ? -21.434 5.116 27.335 1.00 91.19 90 THR A C 1
ATOM 740 O O . THR A 1 90 ? -22.216 5.436 28.228 1.00 91.19 90 THR A O 1
ATOM 743 N N . LEU A 1 91 ? -21.827 4.453 26.242 1.00 88.19 91 LEU A N 1
ATOM 744 C CA . LEU A 1 91 ? -23.225 4.119 25.960 1.00 88.19 91 LEU A CA 1
ATOM 745 C C . LEU A 1 91 ? -23.803 3.139 26.987 1.00 88.19 91 LEU A C 1
ATOM 747 O O . LEU A 1 91 ? -24.937 3.313 27.421 1.00 88.19 91 LEU A O 1
ATOM 751 N N . LYS A 1 92 ? -23.016 2.159 27.445 1.00 87.56 92 LYS A N 1
ATOM 752 C CA . LYS A 1 92 ? -23.434 1.218 28.503 1.00 87.56 92 LYS A CA 1
ATOM 753 C C . LYS A 1 92 ? -23.659 1.878 29.867 1.00 87.56 92 LYS A C 1
ATOM 755 O O . LYS A 1 92 ? -24.351 1.308 30.702 1.00 87.56 92 LYS A O 1
ATOM 760 N N . LYS A 1 93 ? -23.040 3.034 30.127 1.00 84.06 93 LYS A N 1
ATOM 761 C CA . LYS A 1 93 ? -23.163 3.765 31.403 1.00 84.06 93 LYS A CA 1
ATOM 762 C C . LYS A 1 93 ? -24.352 4.724 31.434 1.00 84.06 93 LYS A C 1
ATOM 764 O O . LYS A 1 93 ? -24.608 5.314 32.481 1.00 84.06 93 LYS A O 1
ATOM 769 N N . ILE A 1 94 ? -25.058 4.901 30.316 1.00 80.12 94 ILE A N 1
ATOM 770 C CA . ILE A 1 94 ? -26.293 5.684 30.277 1.00 80.12 94 ILE A CA 1
ATOM 771 C C . ILE A 1 94 ? -27.373 4.877 31.024 1.00 80.12 94 ILE A C 1
ATOM 773 O O . ILE A 1 94 ? -27.666 3.758 30.609 1.00 80.12 94 ILE A O 1
ATOM 777 N N . PRO A 1 95 ? -27.946 5.394 32.127 1.00 79.44 95 PRO A N 1
ATOM 778 C CA . PRO A 1 95 ? -28.975 4.681 32.879 1.00 79.44 95 PRO A CA 1
ATOM 779 C C . PRO A 1 95 ? -30.262 4.515 32.055 1.00 79.44 95 PRO A C 1
ATOM 781 O O . PRO A 1 95 ? -30.644 5.416 31.305 1.00 79.44 95 PRO A O 1
ATOM 784 N N . ASP A 1 96 ? -30.965 3.394 32.254 1.00 64.31 96 ASP A N 1
ATOM 785 C CA . ASP A 1 96 ? -32.193 3.023 31.525 1.00 64.31 96 ASP A CA 1
ATOM 786 C C . ASP A 1 96 ? -33.301 4.093 31.590 1.00 64.31 96 ASP A C 1
ATOM 788 O O . ASP A 1 96 ? -34.112 4.216 30.675 1.00 64.31 96 ASP A O 1
ATOM 792 N N . GLU A 1 97 ? -33.298 4.940 32.622 1.00 60.06 97 GLU A N 1
ATOM 793 C CA . GLU A 1 97 ? -34.252 6.042 32.803 1.00 60.06 97 GLU A CA 1
ATOM 794 C C . GLU A 1 97 ? -34.180 7.104 31.681 1.00 60.06 97 GLU A C 1
ATOM 796 O O . GLU A 1 97 ? -35.181 7.741 31.347 1.00 60.06 97 GLU A O 1
ATOM 801 N N . ALA A 1 98 ? -33.015 7.292 31.048 1.00 58.69 98 ALA A N 1
ATOM 802 C CA . ALA A 1 98 ? -32.886 8.168 29.880 1.00 58.69 98 ALA A CA 1
ATOM 803 C C . ALA A 1 98 ? -33.476 7.529 28.605 1.00 58.69 98 ALA A C 1
ATOM 805 O O . ALA A 1 98 ? -34.024 8.243 27.763 1.00 58.69 98 ALA A O 1
ATOM 806 N N . ASN A 1 99 ? -33.431 6.197 28.489 1.00 56.97 99 ASN A N 1
ATOM 807 C CA . ASN A 1 99 ? -34.101 5.460 27.413 1.00 56.97 99 ASN A CA 1
ATOM 808 C C . ASN A 1 99 ? -35.626 5.438 27.604 1.00 56.97 99 ASN A C 1
ATOM 810 O O . ASN A 1 99 ? -36.363 5.538 26.623 1.00 56.97 99 ASN A O 1
ATOM 814 N N . ASP A 1 100 ? -36.113 5.399 28.846 1.00 57.53 100 ASP A N 1
ATOM 815 C CA . ASP A 1 100 ? -37.549 5.473 29.155 1.00 57.53 100 ASP A CA 1
ATOM 816 C C . ASP A 1 100 ? -38.146 6.854 28.801 1.00 57.53 100 ASP A C 1
ATOM 818 O O . ASP A 1 100 ? -39.250 6.976 28.259 1.00 57.53 100 ASP A O 1
ATOM 822 N N . LYS A 1 101 ? -37.357 7.926 28.973 1.00 60.03 101 LYS A N 1
ATOM 823 C CA . LYS A 1 101 ? -37.705 9.279 28.498 1.00 60.03 101 LYS A CA 1
ATOM 824 C C . LYS A 1 101 ? -37.754 9.391 26.970 1.00 60.03 101 LYS A C 1
ATOM 826 O O . LYS A 1 101 ? -38.571 10.146 26.458 1.00 60.03 101 LYS A O 1
ATOM 831 N N . LEU A 1 102 ? -36.943 8.626 26.235 1.00 57.34 102 LEU A N 1
ATOM 832 C CA . LEU A 1 102 ? -37.011 8.554 24.768 1.00 57.34 102 LEU A CA 1
ATOM 833 C C . LEU A 1 102 ? -38.232 7.745 24.294 1.00 57.34 102 LEU A C 1
ATOM 835 O O . LEU A 1 102 ? -38.849 8.092 23.290 1.00 57.34 102 LEU A O 1
ATOM 839 N N . ALA A 1 103 ? -38.621 6.700 25.029 1.00 57.38 103 ALA A N 1
ATOM 840 C CA . ALA A 1 103 ? -39.813 5.900 24.733 1.00 57.38 103 ALA A CA 1
ATOM 841 C C . ALA A 1 103 ? -41.130 6.646 25.021 1.00 57.38 103 ALA A C 1
ATOM 843 O O . ALA A 1 103 ? -42.133 6.418 24.342 1.00 57.38 103 ALA A O 1
ATOM 844 N N . THR A 1 104 ? -41.117 7.559 25.995 1.00 60.12 104 THR A N 1
ATOM 845 C CA . THR A 1 104 ? -42.239 8.460 26.308 1.00 60.12 104 THR A CA 1
ATOM 846 C C . THR A 1 104 ? -42.248 9.725 25.456 1.00 60.12 104 THR A C 1
ATOM 848 O O . THR A 1 104 ? -43.197 10.511 25.547 1.00 60.12 104 THR A O 1
ATOM 851 N N . MET A 1 105 ? -41.235 9.928 24.599 1.00 61.16 105 MET A N 1
ATOM 852 C CA . MET A 1 105 ? -41.258 11.058 23.694 1.00 61.16 105 MET A CA 1
ATOM 853 C C . MET A 1 105 ? -42.401 10.929 22.689 1.00 61.16 105 MET A C 1
ATOM 855 O O . MET A 1 105 ? -42.702 9.844 22.180 1.00 61.16 105 MET A O 1
ATOM 859 N N . PRO A 1 106 ? -43.004 12.067 22.350 1.00 68.12 106 PRO A N 1
ATOM 860 C CA . PRO A 1 106 ? -43.893 12.167 21.221 1.00 68.12 106 PRO A CA 1
ATOM 861 C C . PRO A 1 106 ? -43.446 11.448 19.942 1.00 68.12 106 PRO A C 1
ATOM 863 O O . PRO A 1 106 ? -42.457 11.847 19.326 1.00 68.12 106 PRO A O 1
ATOM 866 N N . LYS A 1 107 ? -44.191 10.429 19.490 1.00 71.38 107 LYS A N 1
ATOM 867 C CA . LYS A 1 107 ? -43.927 9.797 18.187 1.00 71.38 107 LYS A CA 1
ATOM 868 C C . LYS A 1 107 ? -44.272 10.769 17.065 1.00 71.38 107 LYS A C 1
ATOM 870 O O . LYS A 1 107 ? -45.444 11.059 16.842 1.00 71.38 107 LYS A O 1
ATOM 875 N N . LYS A 1 108 ? -43.244 11.252 16.371 1.00 76.12 108 LYS A N 1
ATOM 876 C CA . LYS A 1 108 ? -43.404 12.141 15.222 1.00 76.12 108 LYS A CA 1
ATOM 877 C C . LYS A 1 108 ? -43.844 11.359 13.991 1.00 76.12 108 LYS A C 1
ATOM 879 O O . LYS A 1 108 ? -43.427 10.214 13.804 1.00 76.12 108 LYS A O 1
ATOM 884 N N . ASP A 1 109 ? -44.683 11.968 13.164 1.00 74.56 109 ASP A N 1
ATOM 885 C CA . ASP A 1 109 ? -44.992 11.435 11.840 1.00 74.56 109 ASP A CA 1
ATOM 886 C C . ASP A 1 109 ? -43.831 11.680 10.853 1.00 74.56 109 ASP A C 1
ATOM 888 O O . ASP A 1 109 ? -42.817 12.306 11.172 1.00 74.56 109 ASP A O 1
ATOM 892 N N . SER A 1 110 ? -43.979 11.187 9.623 1.00 73.44 110 SER A N 1
ATOM 893 C CA . SER A 1 110 ? -43.005 11.381 8.539 1.00 73.44 110 SER A CA 1
ATOM 894 C C . SER A 1 110 ? -42.773 12.846 8.148 1.00 73.44 110 SER A C 1
ATOM 896 O O . SER A 1 110 ? -41.808 13.142 7.448 1.00 73.44 110 SER A O 1
ATOM 898 N N . GLN A 1 111 ? -43.652 13.755 8.570 1.00 73.69 111 GLN A N 1
ATOM 899 C CA . GLN A 1 111 ? -43.581 15.193 8.329 1.00 73.69 111 GLN A CA 1
ATOM 900 C C . GLN A 1 111 ? -43.030 15.954 9.551 1.00 73.69 111 GLN A C 1
ATOM 902 O O . GLN A 1 111 ? -42.855 17.168 9.472 1.00 73.69 111 GLN A O 1
ATOM 907 N N . GLY A 1 112 ? -42.706 15.251 10.645 1.00 75.75 112 GLY A N 1
ATOM 908 C CA . GLY A 1 112 ? -42.148 15.816 11.872 1.00 75.75 112 GLY A CA 1
ATOM 909 C C . GLY A 1 112 ? -43.182 16.316 12.887 1.00 75.75 112 GLY A C 1
ATOM 910 O O . GLY A 1 112 ? -42.774 16.852 13.919 1.00 75.75 112 GLY A O 1
ATOM 911 N N . ASN A 1 113 ? -44.484 16.123 12.646 1.00 76.62 113 ASN A N 1
ATOM 912 C CA . ASN A 1 113 ? -45.542 16.582 13.547 1.00 76.62 113 ASN A CA 1
ATOM 913 C C . ASN A 1 113 ? -45.712 15.636 14.735 1.00 76.62 113 ASN A C 1
ATOM 915 O O . ASN A 1 113 ? -45.596 14.418 14.594 1.00 76.62 113 ASN A O 1
ATOM 919 N N . PHE A 1 114 ? -46.128 16.180 15.878 1.00 81.75 114 PHE A N 1
ATOM 920 C CA . PHE A 1 114 ? -46.609 15.407 17.017 1.00 81.75 114 PHE A CA 1
ATOM 921 C C . PHE A 1 114 ? -47.895 15.983 17.625 1.00 81.75 114 PHE A C 1
ATOM 923 O O . PHE A 1 114 ? -48.110 17.189 17.612 1.00 81.75 114 PHE A O 1
ATOM 930 N N . TYR A 1 115 ? -48.736 15.125 18.202 1.00 76.75 115 TYR A N 1
ATOM 931 C CA . TYR A 1 115 ? -49.968 15.505 18.890 1.00 76.75 115 TYR A CA 1
ATOM 932 C C . TYR A 1 115 ? -49.746 16.021 20.322 1.00 76.75 115 TYR A C 1
ATOM 934 O O . TYR A 1 115 ? -49.538 15.220 21.227 1.00 76.75 115 TYR A O 1
ATOM 942 N N . ASP A 1 116 ? -49.882 17.325 20.569 1.00 75.44 116 ASP A N 1
ATOM 943 C CA . ASP A 1 116 ? -49.831 17.891 21.924 1.00 75.44 116 ASP A CA 1
ATOM 944 C C . ASP A 1 116 ? -51.201 17.771 22.629 1.00 75.44 116 ASP A C 1
ATOM 946 O O . ASP A 1 116 ? -52.154 18.460 22.245 1.00 75.44 116 ASP A O 1
ATOM 950 N N . PRO A 1 117 ? -51.331 16.965 23.703 1.00 73.75 117 PRO A N 1
ATOM 951 C CA . PRO A 1 117 ? -52.590 16.810 24.431 1.00 73.75 117 PRO A CA 1
ATOM 952 C C . PRO A 1 117 ? -53.046 18.075 25.172 1.00 73.75 117 PRO A C 1
ATOM 954 O O . PRO A 1 117 ? -54.219 18.180 25.516 1.00 73.75 117 PRO A O 1
ATOM 957 N N . ARG A 1 118 ? -52.145 19.029 25.445 1.00 77.94 118 ARG A N 1
ATOM 958 C CA . ARG A 1 118 ? -52.466 20.290 26.139 1.00 77.94 118 ARG A CA 1
ATOM 959 C C . ARG A 1 118 ? -53.128 21.293 25.207 1.00 77.94 118 ARG A C 1
ATOM 961 O O . ARG A 1 118 ? -54.007 22.037 25.628 1.00 77.94 118 ARG A O 1
ATOM 968 N N . LEU A 1 119 ? -52.690 21.303 23.951 1.00 75.50 119 LEU A N 1
ATOM 969 C CA . LEU A 1 119 ? -53.258 22.130 22.887 1.00 75.50 119 LEU A CA 1
ATOM 970 C C . LEU A 1 119 ? -54.361 21.396 22.112 1.00 75.50 119 LEU A C 1
ATOM 972 O O . LEU A 1 119 ? -55.093 22.021 21.348 1.00 75.50 119 LEU A O 1
ATOM 976 N N . ASN A 1 120 ? -54.489 20.081 22.324 1.00 78.81 120 ASN A N 1
ATOM 977 C CA . ASN A 1 120 ? -55.420 19.196 21.631 1.00 78.81 120 ASN A CA 1
ATOM 978 C C . ASN A 1 120 ? -55.271 19.289 20.096 1.00 78.81 120 ASN A C 1
ATOM 980 O O . ASN A 1 120 ? -56.258 19.294 19.358 1.00 78.81 120 ASN A O 1
ATOM 984 N N . CYS A 1 121 ? -54.032 19.414 19.608 1.00 74.25 121 CYS A N 1
ATOM 985 C CA . CYS A 1 121 ? -53.721 19.572 18.188 1.00 74.25 121 CYS A CA 1
ATOM 986 C C . CYS A 1 121 ? -52.353 18.977 17.818 1.00 74.25 121 CYS A C 1
ATOM 988 O O . CYS A 1 121 ? -51.513 18.709 18.675 1.00 74.25 121 CYS A O 1
ATOM 990 N N . TRP A 1 122 ? -52.137 18.763 16.519 1.00 74.00 122 TRP A N 1
ATOM 991 C CA . TRP A 1 122 ? -50.837 18.364 15.982 1.00 74.00 122 TRP A CA 1
ATOM 992 C C . TRP A 1 122 ? -49.965 19.600 15.760 1.00 74.00 122 TRP A C 1
ATOM 994 O O . TRP A 1 122 ? -50.387 20.558 15.114 1.00 74.00 122 TRP A O 1
ATOM 1004 N N . VAL A 1 123 ? -48.753 19.569 16.301 1.00 74.00 123 VAL A N 1
ATOM 1005 C CA . VAL A 1 123 ? -47.774 20.655 16.271 1.00 74.00 123 VAL A CA 1
ATOM 1006 C C . VAL A 1 123 ? -46.463 20.183 15.654 1.00 74.00 123 VAL A C 1
ATOM 1008 O O . VAL A 1 123 ? -46.035 19.048 15.850 1.00 74.00 123 VAL A O 1
ATOM 1011 N N . ASN A 1 124 ? -45.819 21.089 14.919 1.00 77.81 124 ASN A N 1
ATOM 1012 C CA . ASN A 1 124 ? -44.465 20.919 14.398 1.00 77.81 124 ASN A CA 1
ATOM 1013 C C . ASN A 1 124 ? -43.461 21.647 15.290 1.00 77.81 124 ASN A C 1
ATOM 1015 O O . ASN A 1 124 ? -43.724 22.772 15.722 1.00 77.81 124 ASN A O 1
ATOM 1019 N N . ASP A 1 125 ? -42.275 21.061 15.474 1.00 66.56 125 ASP A N 1
ATOM 1020 C CA . ASP A 1 125 ? -41.184 21.651 16.269 1.00 66.56 125 ASP A CA 1
ATOM 1021 C C . ASP A 1 125 ? -40.833 23.084 15.832 1.00 66.56 125 ASP A C 1
ATOM 1023 O O . ASP A 1 125 ? -40.513 23.928 16.663 1.00 66.56 125 ASP A O 1
ATOM 1027 N N . CYS A 1 126 ? -40.945 23.398 14.535 1.00 60.25 126 CYS A N 1
ATOM 1028 C CA . CYS A 1 126 ? -40.666 24.733 13.997 1.00 60.25 126 CYS A CA 1
ATOM 1029 C C . CYS A 1 126 ? -41.646 25.824 14.471 1.00 60.25 126 CYS A C 1
ATOM 1031 O O . CYS A 1 126 ? -41.366 27.007 14.288 1.00 60.25 126 CYS A O 1
ATOM 1033 N N . VAL A 1 127 ? -42.789 25.447 15.051 1.00 55.81 127 VAL A N 1
ATOM 1034 C CA . VAL A 1 127 ? -43.860 26.362 15.487 1.00 55.81 127 VAL A CA 1
ATOM 1035 C C . VAL A 1 127 ? -43.981 26.401 17.019 1.00 55.81 127 VAL A C 1
ATOM 1037 O O . VAL A 1 127 ? -44.581 27.320 17.576 1.00 55.81 127 VAL A O 1
ATOM 1040 N N . TYR A 1 128 ? -43.375 25.444 17.728 1.00 56.72 128 TYR A N 1
ATOM 1041 C CA . TYR A 1 128 ? -43.475 25.334 19.181 1.00 56.72 128 TYR A CA 1
ATOM 1042 C C . TYR A 1 128 ? -42.496 26.284 19.895 1.00 56.72 128 TYR A C 1
ATOM 1044 O O . TYR A 1 128 ? -41.313 25.989 20.065 1.00 56.72 128 TYR A O 1
ATOM 1052 N N . ARG A 1 129 ? -42.996 27.444 20.346 1.00 53.94 129 ARG A N 1
ATOM 1053 C CA . ARG A 1 129 ? -42.273 28.373 21.232 1.00 53.94 129 ARG A CA 1
ATOM 1054 C C . ARG A 1 129 ? -42.905 28.312 22.631 1.00 53.94 129 ARG A C 1
ATOM 1056 O O . ARG A 1 129 ? -44.048 28.738 22.764 1.00 53.94 129 ARG A O 1
ATOM 1063 N N . PRO A 1 130 ? -42.208 27.828 23.679 1.00 50.56 130 PRO A N 1
ATOM 1064 C CA . PRO A 1 130 ? -42.852 27.524 24.963 1.00 50.56 130 PRO A CA 1
ATOM 1065 C C . PRO A 1 130 ? -43.433 28.746 25.685 1.00 50.56 130 PRO A C 1
ATOM 1067 O O . PRO A 1 130 ? -44.371 28.597 26.456 1.00 50.56 130 PRO A O 1
ATOM 1070 N N . ASN A 1 131 ? -42.902 29.946 25.424 1.00 55.59 131 ASN A N 1
ATOM 1071 C CA . ASN A 1 131 ? -43.281 31.176 26.115 1.00 55.59 131 ASN A CA 1
ATOM 1072 C C . ASN A 1 131 ? -43.468 32.314 25.098 1.00 55.59 131 ASN A C 1
ATOM 1074 O O . ASN A 1 131 ? -42.494 32.851 24.564 1.00 55.59 131 ASN A O 1
ATOM 1078 N N . ALA A 1 132 ? -44.720 32.677 24.821 1.00 44.84 132 ALA A N 1
ATOM 1079 C CA . ALA A 1 132 ? -45.093 33.844 24.022 1.00 44.84 132 ALA A CA 1
ATOM 1080 C C . ALA A 1 132 ? -46.110 34.715 24.784 1.00 44.84 132 ALA A C 1
ATOM 1082 O O . ALA A 1 132 ? -47.246 34.888 24.367 1.00 44.84 132 ALA A O 1
ATOM 1083 N N . TYR A 1 133 ? -45.682 35.236 25.929 1.00 45.69 133 TYR A N 1
ATOM 1084 C CA . TYR A 1 133 ? -46.169 36.448 26.599 1.00 45.69 133 TYR A CA 1
ATOM 1085 C C . TYR A 1 133 ? -44.964 36.880 27.460 1.00 45.69 133 TYR A C 1
ATOM 1087 O O . TYR A 1 133 ? -44.407 36.052 28.166 1.00 45.69 133 TYR A O 1
ATOM 1095 N N . GLU A 1 134 ? -44.317 38.029 27.297 1.00 40.16 134 GLU A N 1
ATOM 1096 C CA . GLU A 1 134 ? -44.805 39.406 27.253 1.00 40.16 134 GLU A CA 1
ATOM 1097 C C . GLU A 1 134 ? -44.020 40.234 26.215 1.00 40.16 134 GLU A C 1
ATOM 1099 O O . GLU A 1 134 ? -42.845 39.982 25.940 1.00 40.16 134 GLU A O 1
ATOM 1104 N N . GLN A 1 135 ? -44.672 41.244 25.634 1.00 41.09 135 GLN A N 1
ATOM 1105 C CA . GLN A 1 135 ? -44.009 42.278 24.842 1.00 41.09 135 GLN A CA 1
ATOM 1106 C C . GLN A 1 135 ? -43.335 43.280 25.783 1.00 41.09 135 GLN A C 1
ATOM 1108 O O . GLN A 1 135 ? -44.030 43.919 26.560 1.00 41.09 135 GLN A O 1
ATOM 1113 N N . ASN A 1 136 ? -42.027 43.489 25.642 1.00 39.41 136 ASN A N 1
ATOM 1114 C CA . ASN A 1 136 ? -41.379 44.743 26.024 1.00 39.41 136 ASN A CA 1
ATOM 1115 C C . ASN A 1 136 ? -40.437 45.147 24.886 1.00 39.41 136 ASN A C 1
ATOM 1117 O O . ASN A 1 136 ? -39.381 44.554 24.673 1.00 39.41 136 ASN A O 1
ATOM 1121 N N . ILE A 1 137 ? -40.896 46.112 24.094 1.00 39.44 137 ILE A N 1
ATOM 1122 C CA . ILE A 1 137 ? -40.146 46.755 23.018 1.00 39.44 137 ILE A CA 1
ATOM 1123 C C . ILE A 1 137 ? -39.247 47.829 23.631 1.00 39.44 137 ILE A C 1
ATOM 1125 O O . ILE A 1 137 ? -39.679 48.960 23.829 1.00 39.44 137 ILE A O 1
ATOM 1129 N N . GLU A 1 138 ? -37.991 47.485 23.904 1.00 37.91 138 GLU A N 1
ATOM 1130 C CA . GLU A 1 138 ? -36.936 48.487 24.040 1.00 37.91 138 GLU A CA 1
ATOM 1131 C C . GLU A 1 138 ? -36.046 48.475 22.799 1.00 37.91 138 GLU A C 1
ATOM 1133 O O . GLU A 1 138 ? -35.365 47.511 22.452 1.00 37.91 138 GLU A O 1
ATOM 1138 N N . THR A 1 139 ? -36.138 49.597 22.101 1.00 48.38 139 THR A N 1
ATOM 1139 C CA . THR A 1 139 ? -35.377 50.025 20.939 1.00 48.38 139 THR A CA 1
ATOM 1140 C C . THR A 1 139 ? -33.876 49.955 21.225 1.00 48.38 139 THR A C 1
ATOM 1142 O O . THR A 1 139 ? -33.370 50.719 22.043 1.00 48.38 139 THR A O 1
ATOM 1145 N N . ALA A 1 140 ? -33.137 49.107 20.509 1.00 38.16 140 ALA A N 1
ATOM 1146 C CA . ALA A 1 140 ? -31.679 49.174 20.472 1.00 38.16 140 ALA A CA 1
ATOM 1147 C C . ALA A 1 140 ? -31.200 49.271 19.020 1.00 38.16 140 ALA A C 1
ATOM 1149 O O . ALA A 1 140 ? -31.362 48.369 18.201 1.00 38.16 140 ALA A O 1
ATOM 1150 N N . VAL A 1 141 ? -30.669 50.455 18.741 1.00 37.56 141 VAL A N 1
ATOM 1151 C CA . VAL A 1 141 ? -30.110 50.982 17.499 1.00 37.56 141 VAL A CA 1
ATOM 1152 C C . VAL A 1 141 ? -29.050 50.055 16.900 1.00 37.56 141 VAL A C 1
ATOM 1154 O O . VAL A 1 141 ? -28.173 49.561 17.600 1.00 37.56 141 VAL A O 1
ATOM 1157 N N . VAL A 1 142 ? -29.110 49.889 15.578 1.00 39.56 142 VAL A N 1
ATOM 1158 C CA . VAL A 1 142 ? -28.100 49.220 14.748 1.00 39.56 142 VAL A CA 1
ATOM 1159 C C . VAL A 1 142 ? -26.906 50.160 14.530 1.00 39.56 142 VAL A C 1
ATOM 1161 O O . VAL A 1 142 ? -27.110 51.250 13.991 1.00 39.56 142 VAL A O 1
ATOM 1164 N N . PRO A 1 143 ? -25.659 49.757 14.829 1.00 36.75 143 PRO A N 1
ATOM 1165 C CA . PRO A 1 143 ? -24.488 50.374 14.226 1.00 36.75 143 PRO A CA 1
ATOM 1166 C C . PRO A 1 143 ? -24.000 49.513 13.060 1.00 36.75 143 PRO A C 1
ATOM 1168 O O . PRO A 1 143 ? -23.573 48.371 13.221 1.00 36.75 143 PRO A O 1
ATOM 1171 N N . SER A 1 144 ? -24.061 50.103 11.871 1.00 41.44 144 SER A N 1
ATOM 1172 C CA . SER A 1 144 ? -23.385 49.623 10.672 1.00 41.44 144 SER A CA 1
ATOM 1173 C C . SER A 1 144 ? -21.872 49.782 10.841 1.00 41.44 144 SER A C 1
ATOM 1175 O O . SER A 1 144 ? -21.423 50.890 11.145 1.00 41.44 144 SER A O 1
ATOM 1177 N N . VAL A 1 145 ? -21.090 48.749 10.528 1.00 34.72 145 VAL A N 1
ATOM 1178 C CA . VAL A 1 145 ? -19.712 48.945 10.057 1.00 34.72 145 VAL A CA 1
ATOM 1179 C C . VAL A 1 145 ? -19.347 47.859 9.045 1.00 34.72 145 VAL A C 1
ATOM 1181 O O . VAL A 1 145 ? -19.339 46.672 9.357 1.00 34.72 145 VAL A O 1
ATOM 1184 N N . HIS A 1 146 ? -19.085 48.296 7.815 1.00 35.06 146 HIS A N 1
ATOM 1185 C CA . HIS A 1 146 ? -18.350 47.556 6.791 1.00 35.06 146 HIS A CA 1
ATOM 1186 C C . HIS A 1 146 ? -16.863 47.444 7.178 1.00 35.06 146 HIS A C 1
ATOM 1188 O O . HIS A 1 146 ? -16.330 48.383 7.771 1.00 35.06 146 HIS A O 1
ATOM 1194 N N . ASN A 1 147 ? -16.197 46.345 6.791 1.00 34.81 147 ASN A N 1
ATOM 1195 C CA . ASN A 1 147 ? -15.036 46.336 5.874 1.00 34.81 147 ASN A CA 1
ATOM 1196 C C . ASN A 1 147 ? -14.312 44.969 5.854 1.00 34.81 147 ASN A C 1
ATOM 1198 O O . ASN A 1 147 ? -13.811 44.500 6.869 1.00 34.81 147 ASN A O 1
ATOM 1202 N N . ASP A 1 148 ? -14.300 44.369 4.662 1.00 32.31 148 ASP A N 1
ATOM 1203 C CA . ASP A 1 148 ? -13.194 43.773 3.892 1.00 32.31 148 ASP A CA 1
ATOM 1204 C C . ASP A 1 148 ? -11.963 43.084 4.536 1.00 32.31 148 ASP A C 1
ATOM 1206 O O . ASP A 1 148 ? -11.258 43.633 5.376 1.00 32.31 148 ASP A O 1
ATOM 1210 N N . ALA A 1 149 ? -11.611 41.963 3.875 1.00 31.84 149 ALA A N 1
ATOM 1211 C CA . ALA A 1 149 ? -10.268 41.522 3.443 1.00 31.84 149 ALA A CA 1
ATOM 1212 C C . ALA A 1 149 ? -9.541 40.348 4.160 1.00 31.84 149 ALA A C 1
ATOM 1214 O O . ALA A 1 149 ? -9.076 40.444 5.287 1.00 31.84 149 ALA A O 1
ATOM 1215 N N . MET A 1 150 ? -9.294 39.313 3.333 1.00 31.94 150 MET A N 1
ATOM 1216 C CA . MET A 1 150 ? -8.031 38.570 3.108 1.00 31.94 150 MET A CA 1
ATOM 1217 C C . MET A 1 150 ? -7.553 37.417 4.034 1.00 31.94 150 MET A C 1
ATOM 1219 O O . MET A 1 150 ? -7.309 37.556 5.224 1.00 31.94 150 MET A O 1
ATOM 1223 N N . SER A 1 151 ? -7.300 36.278 3.360 1.00 37.00 151 SER A N 1
ATOM 1224 C CA . SER A 1 151 ? -6.397 35.138 3.675 1.00 37.00 151 SER A CA 1
ATOM 1225 C C . SER A 1 151 ? -4.928 35.600 3.878 1.00 37.00 151 SER A C 1
ATOM 1227 O O . SER A 1 151 ? -4.627 36.673 3.348 1.00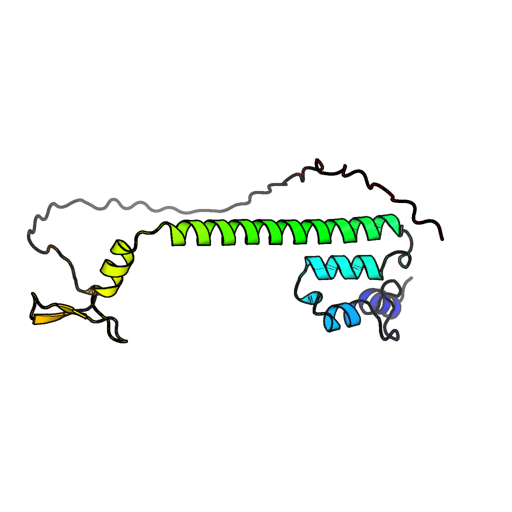 37.00 151 SER A O 1
ATOM 1229 N N . PRO A 1 152 ? -3.967 34.854 4.506 1.00 44.22 152 PRO A N 1
ATOM 1230 C CA . PRO A 1 152 ? -3.445 33.570 3.977 1.00 44.22 152 PRO A CA 1
ATOM 1231 C C . PRO A 1 152 ? -2.820 32.546 4.977 1.00 44.22 152 PRO A C 1
ATOM 1233 O O . PRO A 1 152 ? -2.492 32.860 6.112 1.00 44.22 152 PRO A O 1
ATOM 1236 N N . ASN A 1 153 ? -2.592 31.324 4.461 1.00 33.91 153 ASN A N 1
ATOM 1237 C CA . ASN A 1 153 ? -1.536 30.326 4.760 1.00 33.91 153 ASN A CA 1
ATOM 1238 C C . ASN A 1 153 ? -1.092 30.036 6.212 1.00 33.91 153 ASN A C 1
ATOM 1240 O O . ASN A 1 153 ? -0.524 30.892 6.882 1.00 33.91 153 ASN A O 1
ATOM 1244 N N . ASN A 1 154 ? -1.063 28.746 6.584 1.00 36.91 154 ASN A N 1
ATOM 1245 C CA . ASN A 1 154 ? -0.083 28.271 7.565 1.00 36.91 154 ASN A CA 1
ATOM 1246 C C . ASN A 1 154 ? 0.564 26.934 7.162 1.00 36.91 154 ASN A C 1
ATOM 1248 O O . ASN A 1 154 ? -0.095 25.905 7.026 1.00 36.91 154 ASN A O 1
ATOM 1252 N N . LYS A 1 155 ? 1.887 26.988 6.971 1.00 37.34 155 LYS A N 1
ATOM 1253 C CA . LYS A 1 155 ? 2.802 25.849 6.865 1.00 37.34 155 LYS A CA 1
ATOM 1254 C C . LYS A 1 155 ? 3.087 25.355 8.286 1.00 37.34 155 LYS A C 1
ATOM 1256 O O . LYS A 1 155 ? 3.605 26.119 9.090 1.00 37.34 155 LYS A O 1
ATOM 1261 N N . GLY A 1 156 ? 2.837 24.082 8.574 1.00 33.56 156 GLY A N 1
ATOM 1262 C CA . GLY A 1 156 ? 3.177 23.468 9.861 1.00 33.56 156 GLY A CA 1
ATOM 1263 C C . GLY A 1 156 ? 3.659 22.037 9.673 1.00 33.56 156 GLY A C 1
ATOM 1264 O O . GLY A 1 156 ? 2.868 21.126 9.463 1.00 33.56 156 GLY A O 1
ATOM 1265 N N . VAL A 1 157 ? 4.977 21.863 9.702 1.00 38.28 157 VAL A N 1
ATOM 1266 C CA . VAL A 1 157 ? 5.691 20.586 9.622 1.00 38.28 157 VAL A CA 1
ATOM 1267 C C . VAL A 1 157 ? 5.538 19.851 10.955 1.00 38.28 157 VAL A C 1
ATOM 1269 O O . VAL A 1 157 ? 6.080 20.310 11.958 1.00 38.28 157 VAL A O 1
ATOM 1272 N N . ASN A 1 158 ? 4.858 18.702 10.980 1.00 40.03 158 ASN A N 1
ATOM 1273 C CA . ASN A 1 158 ? 4.859 17.821 12.152 1.00 40.03 158 ASN A CA 1
ATOM 1274 C C . ASN A 1 158 ? 5.999 16.800 12.037 1.00 40.03 158 ASN A C 1
ATOM 1276 O O . ASN A 1 158 ? 6.022 15.962 11.135 1.00 40.03 158 ASN A O 1
ATOM 1280 N N . LYS A 1 159 ? 6.970 16.908 12.952 1.00 40.44 159 LYS A N 1
ATOM 1281 C CA . LYS A 1 159 ? 8.049 15.936 13.170 1.00 40.44 159 LYS A CA 1
ATOM 1282 C C . LYS A 1 159 ? 7.448 14.634 13.710 1.00 40.44 159 LYS A C 1
ATOM 1284 O O . LYS A 1 159 ? 6.656 14.677 14.645 1.00 40.44 159 LYS A O 1
ATOM 1289 N N . VAL A 1 160 ? 7.837 13.495 13.141 1.00 46.72 160 VAL A N 1
ATOM 1290 C CA . VAL A 1 160 ? 7.427 12.165 13.617 1.00 46.72 160 VAL A CA 1
ATOM 1291 C C . VAL A 1 160 ? 8.448 11.683 14.650 1.00 46.72 160 VAL A C 1
ATOM 1293 O O . VAL A 1 160 ? 9.646 11.683 14.371 1.00 46.72 160 VAL A O 1
ATOM 1296 N N . ASP A 1 161 ? 7.977 11.311 15.839 1.00 43.31 161 ASP A N 1
ATOM 1297 C CA . ASP A 1 161 ? 8.793 10.715 16.901 1.00 43.31 161 ASP A CA 1
ATOM 1298 C C . ASP A 1 161 ? 9.128 9.247 16.564 1.00 43.31 161 ASP A C 1
ATOM 1300 O O . ASP A 1 161 ? 8.272 8.477 16.123 1.00 43.31 161 ASP A O 1
ATOM 1304 N N . HIS A 1 162 ? 10.396 8.872 16.744 1.00 46.44 162 HIS A N 1
ATOM 1305 C CA . HIS A 1 162 ? 10.975 7.569 16.396 1.00 46.44 162 HIS A CA 1
ATOM 1306 C C . HIS A 1 162 ? 11.170 6.650 17.619 1.00 46.44 162 HIS A C 1
ATOM 1308 O O . HIS A 1 162 ? 11.920 5.676 17.556 1.00 46.44 162 HIS A O 1
ATOM 1314 N N . SER A 1 163 ? 10.490 6.924 18.732 1.00 44.19 163 SER A N 1
ATOM 1315 C CA . SER A 1 163 ? 10.722 6.284 20.035 1.00 44.19 163 SER A CA 1
ATOM 1316 C C . SER A 1 163 ? 10.305 4.806 20.179 1.00 44.19 163 SER A C 1
ATOM 1318 O O . SER A 1 163 ? 10.513 4.229 21.241 1.00 44.19 163 SER A O 1
ATOM 1320 N N . MET A 1 164 ? 9.796 4.140 19.136 1.00 43.06 164 MET A N 1
ATOM 1321 C CA . MET A 1 164 ? 9.294 2.750 19.224 1.00 43.06 164 MET A CA 1
ATOM 1322 C C . MET A 1 164 ? 10.166 1.702 18.504 1.00 43.06 164 MET A C 1
ATOM 1324 O O . MET A 1 1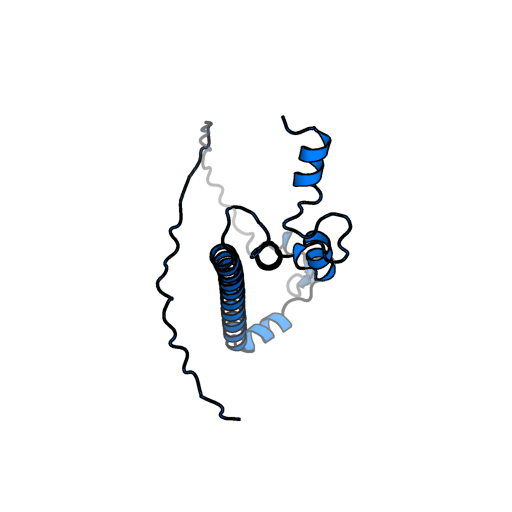64 ? 9.711 0.604 18.195 1.00 43.06 164 MET A O 1
ATOM 1328 N N . LEU A 1 165 ? 11.439 2.000 18.239 1.00 49.00 165 LEU A N 1
ATOM 1329 C CA . LEU A 1 165 ? 12.420 0.981 17.853 1.00 49.00 165 LEU A CA 1
ATOM 1330 C C . LEU A 1 165 ? 13.038 0.398 19.123 1.00 49.00 165 LEU A C 1
ATOM 1332 O O . LEU A 1 165 ? 13.987 0.984 19.626 1.00 49.00 165 LEU A O 1
ATOM 1336 N N . ASN A 1 166 ? 12.472 -0.694 19.656 1.00 43.50 166 ASN A N 1
ATOM 1337 C CA . ASN A 1 166 ? 13.181 -1.773 20.371 1.00 43.50 166 ASN A CA 1
ATOM 1338 C C . ASN A 1 166 ? 12.185 -2.765 21.004 1.00 43.50 166 ASN A C 1
ATOM 1340 O O . ASN A 1 166 ? 11.947 -2.740 22.210 1.00 43.50 166 ASN A O 1
ATOM 1344 N N . SER A 1 167 ? 11.663 -3.706 20.219 1.00 45.78 167 SER A N 1
ATOM 1345 C CA . SER A 1 167 ? 11.200 -4.989 20.758 1.00 45.78 167 SER A CA 1
ATOM 1346 C C . SER A 1 167 ? 12.213 -6.068 20.366 1.00 45.78 167 SER A C 1
ATOM 1348 O O . SER A 1 167 ? 12.463 -6.337 19.193 1.00 45.78 167 SER A O 1
ATOM 1350 N N . LYS A 1 168 ? 12.885 -6.628 21.379 1.00 46.53 168 LYS A N 1
ATOM 1351 C CA . LYS A 1 168 ? 13.816 -7.754 21.243 1.00 46.53 168 LYS A CA 1
ATOM 1352 C C . LYS A 1 168 ? 13.042 -8.968 20.726 1.00 46.53 168 LYS A C 1
ATOM 1354 O O . LYS A 1 168 ? 12.135 -9.440 21.403 1.00 46.53 168 LYS A O 1
ATOM 1359 N N . VAL A 1 169 ? 13.426 -9.482 19.561 1.00 44.47 169 VAL A N 1
ATOM 1360 C CA . VAL A 1 169 ? 12.973 -10.785 19.062 1.00 44.47 169 VAL A CA 1
ATOM 1361 C C . VAL A 1 169 ? 13.692 -11.864 19.874 1.00 44.47 169 VAL A C 1
ATOM 1363 O O . VAL A 1 169 ? 14.920 -11.933 19.852 1.00 44.47 169 VAL A O 1
ATOM 1366 N N . HIS A 1 170 ? 12.940 -12.669 20.624 1.00 40.97 170 HIS A N 1
ATOM 1367 C CA . HIS A 1 170 ? 13.440 -13.930 21.169 1.00 40.97 170 HIS A CA 1
ATOM 1368 C C . HIS A 1 170 ? 13.340 -14.970 20.052 1.00 40.97 170 HIS A C 1
ATOM 1370 O O . HIS A 1 170 ? 12.263 -15.178 19.497 1.00 40.97 170 HIS A O 1
ATOM 1376 N N . VAL A 1 171 ? 14.477 -15.543 19.667 1.00 43.09 171 VAL A N 1
ATOM 1377 C CA . VAL A 1 171 ? 14.542 -16.638 18.700 1.00 43.09 171 VAL A CA 1
ATOM 1378 C C . VAL A 1 171 ? 14.538 -17.923 19.510 1.00 43.09 171 VAL A C 1
ATOM 1380 O O . VAL A 1 171 ? 15.540 -18.244 20.144 1.00 43.09 171 VAL A O 1
ATOM 1383 N N . ASP A 1 172 ? 13.419 -18.638 19.498 1.00 40.66 172 ASP A N 1
ATOM 1384 C CA . ASP A 1 172 ? 13.385 -20.011 19.987 1.00 40.66 172 ASP A CA 1
ATOM 1385 C C . ASP A 1 172 ? 13.955 -20.918 18.888 1.00 40.66 172 ASP A C 1
ATOM 1387 O O . ASP A 1 172 ? 13.384 -21.066 17.805 1.00 40.66 172 ASP A O 1
ATOM 1391 N N . GLU A 1 173 ? 15.133 -21.488 19.148 1.00 44.12 173 GLU A N 1
ATOM 1392 C CA . GLU A 1 173 ? 15.757 -22.498 18.296 1.00 44.12 173 GLU A CA 1
ATOM 1393 C C . GLU A 1 173 ? 14.909 -23.778 18.293 1.00 44.12 173 GLU A C 1
ATOM 1395 O O . GLU A 1 173 ? 14.971 -24.592 19.217 1.00 44.12 173 GLU A O 1
ATOM 1400 N N . VAL A 1 174 ? 14.143 -23.998 17.224 1.00 45.72 174 VAL A N 1
ATOM 1401 C CA . VAL A 1 174 ? 13.571 -25.316 16.923 1.00 45.72 174 VAL A CA 1
ATOM 1402 C C . VAL A 1 174 ? 14.635 -26.125 16.183 1.00 45.72 174 VAL A C 1
ATOM 1404 O O . VAL A 1 174 ? 14.929 -25.875 15.014 1.00 45.72 174 VAL A O 1
ATOM 1407 N N . LYS A 1 175 ? 15.245 -27.079 16.890 1.00 49.22 175 LYS A N 1
ATOM 1408 C CA . LYS A 1 175 ? 16.130 -28.092 16.302 1.00 49.22 175 LYS A CA 1
ATOM 1409 C C . LYS A 1 175 ? 15.286 -29.116 15.538 1.00 49.22 175 LYS A C 1
ATOM 1411 O O . LYS A 1 175 ? 14.347 -29.667 16.112 1.00 49.22 175 LYS A O 1
ATOM 1416 N N . PHE A 1 176 ? 15.633 -29.342 14.272 1.00 53.28 176 PHE A N 1
ATOM 1417 C CA . PHE A 1 176 ? 15.196 -30.502 13.492 1.00 53.28 176 PHE A CA 1
ATOM 1418 C C . PHE A 1 176 ? 16.029 -31.734 13.853 1.00 53.28 176 PHE A C 1
ATOM 1420 O O . PHE A 1 176 ? 17.239 -31.556 14.133 1.00 53.28 176 PHE A O 1
#

Secondary structure (DSSP, 8-state):
---HHHHHHHHHS-GGGT-TT-TT-HHHHHHHTTGGGSHHHHHHHHHHHHTTTSTT--HHHHHHHHHHHHHHHHHHHHHHHHHHHHHHHHHHTS-HHHHHHHHTS----TTSEEEETTTTEEEETTT--S----------PPPP--------------PPP-TT---PPP------

Foldseek 3Di:
DDDPVNVVQCPVANVLQPGDPRCRRQVNVCVVVVLVVPPLSSLLSVLVSNQPSDPPAHNVNSNVRSVVSVVVVVVVVVVVVVVVVVVVVVVVPPDCVVVVVVVPDFDADPVQWGQDPVVRDIDHPVPDDPDDDDDDDDDDDDDDDDDDDDDDDDDDDDDDDPPPPDDDDDDDDDDD

Radius of gyration: 31.69 Å; chains: 1; bounding box: 76×82×60 Å

InterPro domains:
  IPR021739 SaV-like [PF11753] (11-71)